Protein AF-A0A934YPL3-F1 (afdb_monomer)

Radius of gyration: 12.36 Å; Cα contacts (8 Å, |Δi|>4): 40; chains: 1; bounding box: 32×22×28 Å

pLDDT: mean 83.05, std 14.27, range [37.53, 95.19]

Solvent-accessible surface area (backbone atoms only — not comparable to full-atom values): 4515 Å² total; per-residue (Å²): 136,84,73,92,61,75,75,63,54,70,82,54,39,76,60,49,42,51,53,48,31,72,76,36,78,71,50,49,73,78,43,56,50,83,50,93,94,35,59,69,58,29,43,50,41,44,19,68,58,69,74,47,50,62,66,57,47,51,49,53,54,51,51,50,49,52,54,52,55,50,59,66,71,74,108

Foldseek 3Di:
DDDPPLVPCPPCLVVLLVVVCVVQVLDDPVLSDDDVVCVVVSLVSVCVSVVHDSVVSVVVSVVSVVVVVVVVVVD

Sequence (75 aa):
MSTPTEDKLKGNWNELKGKLKQKYGELTDDDLTYAEGKEDELYGKMQQKLGKTKDQVRDIVEDMRSAFNKEKQAH

Nearest PDB structures (foldseek):
  1ryk-assembly1_A  TM=6.083E-01  e=5.613E-03  Escherichia coli
  1yww-assembly1_A  TM=6.732E-01  e=2.986E-02  Pseudomonas aeruginosa
  8hbf-assembly1_B  TM=5.173E-01  e=9.444E+00  Homo sapiens

Mean predicted aligned error: 5.99 Å

Secondary structure (DSSP, 8-state):
---TTSGGGTTTHHHHHHHHHHH-TT--TTTT---TT-HHHHHHHHHHHHT--HHHHHHHHHHHHHHHHHHHH--

Structure (mmCIF, N/CA/C/O backbone):
data_AF-A0A934YPL3-F1
#
_entry.id   AF-A0A934YPL3-F1
#
loop_
_atom_site.group_PDB
_atom_site.id
_atom_site.type_sym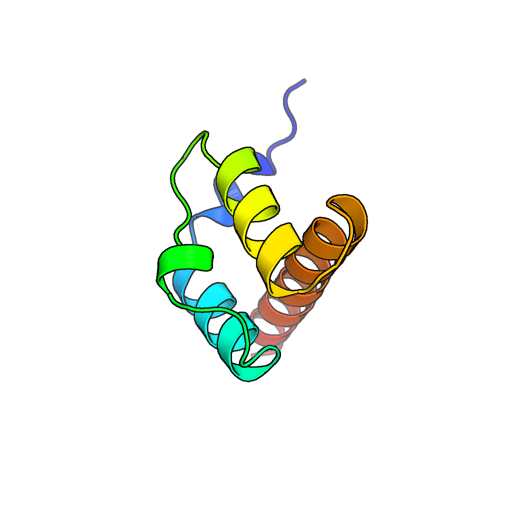bol
_atom_site.label_atom_id
_atom_site.label_alt_id
_atom_site.label_comp_id
_atom_site.label_asym_id
_atom_site.label_entity_id
_atom_site.label_seq_id
_atom_site.pdbx_PDB_ins_code
_atom_site.Cartn_x
_atom_site.Cartn_y
_atom_site.Cartn_z
_atom_site.occupancy
_atom_site.B_iso_or_equiv
_atom_site.auth_seq_id
_atom_site.auth_comp_id
_atom_site.auth_asym_id
_atom_site.auth_atom_id
_atom_site.pdbx_PDB_model_num
ATOM 1 N N . MET A 1 1 ? 14.445 12.557 15.018 1.00 37.53 1 MET A N 1
ATOM 2 C CA . MET A 1 1 ? 15.114 11.846 13.910 1.00 37.53 1 MET A CA 1
ATOM 3 C C . MET A 1 1 ? 14.014 11.332 13.003 1.00 37.53 1 MET A C 1
ATOM 5 O O . MET A 1 1 ? 13.369 10.359 13.365 1.00 37.53 1 MET A O 1
ATOM 9 N N . SER A 1 2 ? 13.717 12.042 11.918 1.00 41.25 2 SER A N 1
ATOM 10 C CA . SER A 1 2 ? 12.663 11.640 10.982 1.00 41.25 2 SER A CA 1
ATOM 11 C C . SER A 1 2 ? 13.255 10.647 9.988 1.00 41.25 2 SER A C 1
ATOM 13 O O . SER A 1 2 ? 14.294 10.910 9.384 1.00 41.25 2 SER A O 1
ATOM 15 N N . THR A 1 3 ? 12.656 9.468 9.894 1.00 40.75 3 THR A N 1
ATOM 16 C CA . THR A 1 3 ? 13.110 8.376 9.034 1.00 40.75 3 THR A CA 1
ATOM 17 C C . THR A 1 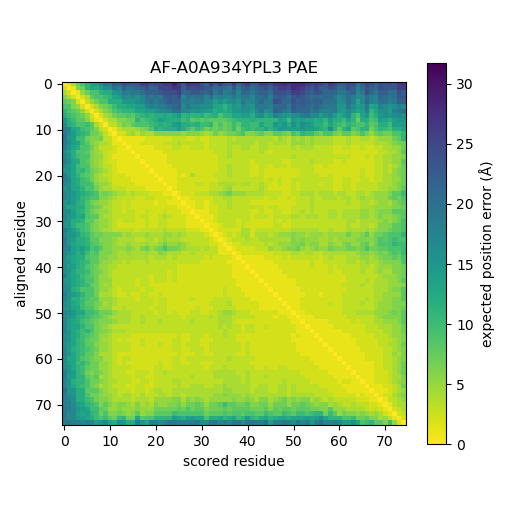3 ? 13.014 8.769 7.551 1.00 40.75 3 THR A C 1
ATOM 19 O O . THR A 1 3 ? 11.954 9.219 7.126 1.00 40.75 3 THR A O 1
ATOM 22 N N . PRO A 1 4 ? 14.064 8.582 6.726 1.00 54.72 4 PRO A N 1
ATOM 23 C CA . PRO A 1 4 ? 14.107 9.004 5.314 1.00 54.72 4 PRO A CA 1
ATOM 24 C C . PRO A 1 4 ? 13.262 8.130 4.355 1.00 54.72 4 PRO A C 1
ATOM 26 O O . PRO A 1 4 ? 13.622 7.927 3.193 1.00 54.72 4 PRO A O 1
ATOM 29 N N . THR A 1 5 ? 12.158 7.557 4.830 1.00 53.81 5 THR A N 1
ATOM 30 C CA . THR A 1 5 ? 11.371 6.544 4.107 1.00 53.81 5 THR A CA 1
ATOM 31 C C . THR A 1 5 ? 10.069 7.074 3.505 1.00 53.81 5 THR A C 1
ATOM 33 O O . THR A 1 5 ? 9.592 6.468 2.541 1.00 53.81 5 THR A O 1
ATOM 36 N N . GLU A 1 6 ? 9.537 8.192 4.011 1.00 52.03 6 GLU A N 1
ATOM 37 C CA . GLU A 1 6 ? 8.268 8.796 3.559 1.00 52.03 6 GLU A CA 1
ATOM 38 C C . GLU A 1 6 ? 8.350 9.325 2.114 1.00 52.03 6 GLU A C 1
ATOM 40 O O . GLU A 1 6 ? 7.448 9.089 1.314 1.00 52.03 6 GLU A O 1
ATOM 45 N N . ASP A 1 7 ? 9.487 9.891 1.701 1.00 53.97 7 ASP A N 1
ATOM 46 C CA . ASP A 1 7 ? 9.645 10.490 0.362 1.00 53.97 7 ASP A CA 1
ATOM 47 C C . ASP A 1 7 ? 9.709 9.449 -0.782 1.00 53.97 7 ASP A C 1
ATOM 49 O O . ASP A 1 7 ? 9.397 9.706 -1.946 1.00 53.97 7 ASP A O 1
ATOM 53 N N . LYS A 1 8 ? 10.068 8.200 -0.458 1.00 56.31 8 LYS A N 1
ATOM 54 C CA . LYS A 1 8 ? 10.355 7.163 -1.464 1.00 56.31 8 LYS A CA 1
ATOM 55 C C . LYS A 1 8 ? 9.118 6.452 -2.015 1.00 56.31 8 LYS A C 1
ATOM 57 O O . LYS A 1 8 ? 9.273 5.593 -2.885 1.00 56.31 8 LYS A O 1
ATOM 62 N N . LEU A 1 9 ? 7.923 6.700 -1.481 1.00 65.31 9 LEU A N 1
ATOM 63 C CA . LEU A 1 9 ? 6.705 6.043 -1.972 1.00 65.31 9 LEU A CA 1
ATOM 64 C C . LEU A 1 9 ? 6.281 6.636 -3.325 1.00 65.31 9 LEU A C 1
ATOM 66 O O . LEU A 1 9 ? 5.845 5.913 -4.217 1.00 65.31 9 LEU A O 1
ATOM 70 N N . LYS A 1 10 ? 6.541 7.934 -3.514 1.00 66.62 10 LYS A N 1
ATOM 71 C CA . LYS A 1 10 ? 6.121 8.727 -4.672 1.00 66.62 10 LYS A CA 1
ATOM 72 C C . LYS A 1 10 ? 6.773 8.300 -5.992 1.00 66.62 10 LYS A C 1
ATOM 74 O O . LYS A 1 10 ? 6.109 8.288 -7.024 1.00 66.62 10 LYS A O 1
ATOM 79 N N . GLY A 1 11 ? 8.052 7.913 -5.961 1.00 68.81 11 GLY A N 1
ATOM 80 C CA . GLY A 1 11 ? 8.847 7.680 -7.175 1.00 68.81 11 GLY A CA 1
ATOM 81 C C . GLY A 1 11 ? 8.351 6.533 -8.063 1.00 68.81 11 GLY A C 1
ATOM 82 O O . GLY A 1 11 ? 8.355 6.670 -9.280 1.00 68.81 11 GLY A O 1
ATOM 83 N N . ASN A 1 12 ? 7.880 5.431 -7.468 1.00 79.12 12 ASN A N 1
ATOM 84 C CA . ASN A 1 12 ? 7.476 4.223 -8.207 1.00 79.12 12 ASN A CA 1
ATOM 85 C C . ASN A 1 12 ? 5.989 3.860 -8.007 1.00 79.12 12 ASN A C 1
ATOM 87 O O . ASN A 1 12 ? 5.559 2.777 -8.404 1.00 79.12 12 ASN A O 1
ATOM 91 N N . TRP A 1 13 ? 5.184 4.733 -7.384 1.00 85.69 13 TRP A N 1
ATOM 92 C CA . TRP A 1 13 ? 3.788 4.415 -7.055 1.00 85.69 13 TRP A CA 1
ATOM 93 C C . TRP A 1 13 ? 2.934 4.107 -8.291 1.00 85.69 13 TRP A C 1
ATOM 95 O O . TRP A 1 13 ? 2.119 3.190 -8.260 1.00 85.69 13 TRP A O 1
ATOM 105 N N . ASN A 1 14 ? 3.142 4.829 -9.398 1.00 86.00 14 ASN A N 1
ATOM 106 C CA . ASN A 1 14 ? 2.384 4.622 -10.638 1.00 86.00 14 ASN A CA 1
ATOM 107 C C . ASN A 1 14 ? 2.577 3.218 -11.238 1.00 86.00 14 ASN A C 1
ATOM 109 O O . ASN A 1 14 ? 1.629 2.638 -11.765 1.00 86.00 14 ASN A O 1
ATOM 113 N N . GLU A 1 15 ? 3.778 2.653 -11.132 1.00 88.00 15 GLU A N 1
ATOM 114 C CA . GLU A 1 15 ? 4.054 1.282 -11.572 1.00 88.00 15 GLU A CA 1
ATOM 115 C C . GLU A 1 15 ? 3.511 0.270 -10.555 1.00 88.00 15 GLU A C 1
ATOM 117 O O . GLU A 1 15 ? 2.873 -0.721 -10.923 1.00 88.00 15 GLU A O 1
ATOM 122 N N . LEU A 1 16 ? 3.692 0.562 -9.262 1.00 89.50 16 LEU A N 1
ATOM 123 C CA . LEU A 1 16 ? 3.210 -0.274 -8.168 1.00 89.50 16 LEU A CA 1
ATOM 124 C C . LEU A 1 16 ? 1.688 -0.447 -8.202 1.00 89.50 16 LEU A C 1
ATOM 126 O O . LEU A 1 16 ? 1.200 -1.571 -8.077 1.00 89.50 16 LEU A O 1
ATOM 130 N N . LYS A 1 17 ? 0.935 0.639 -8.432 1.00 90.12 17 LYS A N 1
ATOM 131 C CA . LYS A 1 17 ? -0.526 0.577 -8.568 1.00 90.12 17 LYS A CA 1
ATOM 132 C C . LYS A 1 17 ? -0.945 -0.294 -9.750 1.00 90.12 17 LYS A C 1
ATOM 134 O O . LYS A 1 17 ? -1.922 -1.024 -9.642 1.00 90.12 17 LYS A O 1
ATOM 139 N N . GLY A 1 18 ? -0.186 -0.282 -10.849 1.00 91.12 18 GLY A N 1
ATOM 140 C CA . GLY A 1 18 ? -0.419 -1.166 -11.991 1.00 91.12 18 GLY A CA 1
ATOM 141 C C . GLY A 1 18 ? -0.343 -2.638 -11.585 1.00 91.12 18 GLY A C 1
ATOM 142 O O . GLY A 1 18 ? -1.293 -3.387 -11.812 1.00 91.12 18 GLY A O 1
ATOM 143 N N . LYS A 1 19 ? 0.735 -3.026 -10.891 1.00 90.81 19 LYS A N 1
ATOM 144 C CA . LYS A 1 19 ? 0.907 -4.393 -10.369 1.00 90.81 19 LYS A CA 1
ATOM 145 C C . LYS A 1 19 ? -0.161 -4.766 -9.336 1.00 90.81 19 LYS A C 1
ATOM 147 O O . LYS A 1 19 ? -0.667 -5.887 -9.355 1.00 90.81 19 LYS A O 1
ATOM 152 N N . LEU A 1 20 ? -0.543 -3.833 -8.462 1.00 92.19 20 LEU A N 1
ATOM 153 C CA . LEU A 1 20 ? -1.619 -4.043 -7.490 1.00 92.19 20 LEU A CA 1
ATOM 154 C C . LEU A 1 20 ? -2.957 -4.324 -8.179 1.00 92.19 20 LEU A C 1
ATOM 156 O O . LEU A 1 20 ? -3.612 -5.282 -7.794 1.00 92.19 20 LEU A O 1
ATOM 160 N N . LYS A 1 21 ? -3.326 -3.582 -9.230 1.00 92.44 21 LYS A N 1
ATOM 161 C CA . LYS A 1 21 ? -4.549 -3.849 -10.018 1.00 92.44 21 LYS A CA 1
ATOM 162 C C . LYS A 1 21 ? -4.501 -5.198 -10.724 1.00 92.44 21 LYS A C 1
ATOM 164 O O . LYS A 1 21 ? -5.512 -5.881 -10.816 1.00 92.44 21 LYS A O 1
ATOM 169 N N . GLN A 1 22 ? -3.331 -5.584 -11.232 1.00 92.00 22 GLN A N 1
ATOM 170 C CA . GLN A 1 22 ? -3.158 -6.887 -11.878 1.00 92.00 22 GLN A CA 1
ATOM 171 C C . GLN A 1 22 ? -3.303 -8.046 -10.885 1.00 92.00 22 GLN A C 1
ATOM 173 O O . GLN A 1 22 ? -3.897 -9.064 -11.227 1.00 92.00 22 GLN A O 1
ATOM 178 N N . LYS A 1 23 ? -2.780 -7.898 -9.660 1.00 91.12 23 LYS A N 1
ATOM 179 C CA . LYS A 1 23 ? -2.887 -8.917 -8.602 1.00 91.12 23 LYS A CA 1
ATOM 180 C C . LYS A 1 23 ? -4.267 -8.926 -7.937 1.00 91.12 23 LYS A C 1
ATOM 182 O O . LYS A 1 23 ? -4.759 -9.991 -7.578 1.00 91.12 23 LYS A O 1
ATOM 187 N N . TYR A 1 24 ? -4.883 -7.757 -7.789 1.00 92.12 24 TYR A N 1
ATOM 188 C CA . TYR A 1 24 ? -6.175 -7.549 -7.145 1.00 92.12 24 TYR A CA 1
ATOM 189 C C . TYR A 1 24 ? -7.122 -6.829 -8.108 1.00 92.12 24 TYR A C 1
ATOM 191 O O . TYR A 1 24 ? -7.184 -5.600 -8.132 1.00 92.12 24 TYR A O 1
ATOM 199 N N . GLY A 1 25 ? -7.894 -7.600 -8.878 1.00 92.31 25 GLY A N 1
ATOM 200 C CA . GLY A 1 25 ? -8.855 -7.056 -9.848 1.00 92.31 25 GLY A CA 1
ATOM 201 C C . GLY A 1 25 ? -9.989 -6.224 -9.230 1.00 92.31 25 GLY A C 1
ATOM 202 O O . GLY A 1 25 ? -10.702 -5.533 -9.949 1.00 92.31 25 GLY A O 1
ATOM 203 N N . GLU A 1 26 ? -10.145 -6.269 -7.905 1.00 92.06 26 GLU A N 1
ATOM 204 C CA . GLU A 1 26 ? -11.092 -5.450 -7.138 1.00 92.06 26 GLU A CA 1
ATOM 205 C C . GLU A 1 26 ? -10.631 -3.989 -6.993 1.00 92.06 26 GLU A C 1
ATOM 207 O O . GLU A 1 26 ? -11.454 -3.094 -6.789 1.00 92.06 26 GLU A O 1
ATOM 212 N N . LEU A 1 27 ? -9.319 -3.738 -7.094 1.00 93.00 27 LEU A N 1
ATOM 213 C CA . LEU A 1 27 ? -8.732 -2.408 -6.963 1.00 93.00 27 LEU A CA 1
ATOM 214 C C . LEU A 1 27 ? -8.816 -1.655 -8.291 1.00 93.00 27 LEU A C 1
ATOM 216 O O . LEU A 1 27 ? -8.426 -2.161 -9.346 1.00 93.00 27 LEU A O 1
ATOM 220 N N . THR A 1 28 ? -9.267 -0.403 -8.237 1.00 91.56 28 THR A N 1
ATOM 221 C CA . THR A 1 28 ? -9.314 0.483 -9.406 1.00 91.56 28 THR A CA 1
ATOM 222 C C . THR A 1 28 ? -8.230 1.557 -9.352 1.00 91.56 28 THR A C 1
ATOM 224 O O . THR A 1 28 ? -7.501 1.686 -8.373 1.00 91.56 28 THR A O 1
ATOM 227 N N . ASP A 1 29 ? -8.087 2.337 -10.427 1.00 90.62 29 ASP A N 1
ATOM 228 C CA . ASP A 1 29 ? -7.118 3.443 -10.432 1.00 90.62 29 ASP A CA 1
ATOM 229 C C . ASP A 1 29 ? -7.445 4.512 -9.373 1.00 90.62 29 ASP A C 1
ATOM 231 O O . ASP A 1 29 ? -6.538 5.030 -8.725 1.00 90.62 29 ASP A O 1
ATOM 235 N N . ASP A 1 30 ? -8.736 4.777 -9.143 1.00 90.31 30 ASP A N 1
ATOM 236 C CA . ASP A 1 30 ? -9.210 5.744 -8.144 1.00 90.31 30 ASP A CA 1
ATOM 237 C C . ASP A 1 30 ? -8.881 5.302 -6.709 1.00 90.31 30 ASP A C 1
ATOM 239 O O . ASP A 1 30 ? -8.443 6.102 -5.877 1.00 90.31 30 ASP A O 1
ATOM 243 N N . ASP A 1 31 ? -9.022 4.001 -6.440 1.00 89.75 31 ASP A N 1
ATOM 244 C CA . ASP A 1 31 ? -8.713 3.409 -5.134 1.00 89.75 31 ASP A CA 1
ATOM 245 C C . ASP A 1 31 ? -7.222 3.436 -4.823 1.00 89.75 31 ASP A C 1
ATOM 247 O O . ASP A 1 31 ? -6.837 3.455 -3.661 1.00 89.75 31 ASP A O 1
ATOM 251 N N . LEU A 1 32 ? -6.393 3.427 -5.867 1.00 90.81 32 LEU A N 1
ATOM 252 C CA . LEU A 1 32 ? -4.938 3.444 -5.784 1.00 90.81 32 LEU A CA 1
ATOM 253 C C . LEU A 1 32 ? -4.353 4.826 -6.060 1.00 90.81 32 LEU A C 1
ATOM 255 O O . LEU A 1 32 ? -3.151 4.956 -6.299 1.00 90.81 32 LEU A O 1
ATOM 259 N N . THR A 1 33 ? -5.180 5.867 -6.070 1.00 89.00 33 THR A N 1
ATOM 260 C CA . THR A 1 33 ? -4.702 7.230 -6.261 1.00 89.00 33 THR A CA 1
ATOM 261 C C . THR A 1 33 ? -3.998 7.691 -4.988 1.00 89.00 33 THR A C 1
ATOM 263 O O . THR A 1 33 ? -4.629 7.933 -3.963 1.00 89.00 33 THR A O 1
ATOM 266 N N . TYR A 1 34 ? -2.670 7.797 -5.054 1.00 85.44 34 TYR A N 1
ATOM 267 C CA . TYR A 1 34 ? -1.861 8.348 -3.971 1.00 85.44 34 TYR A CA 1
ATOM 268 C C . TYR A 1 34 ? -1.780 9.865 -4.105 1.00 85.44 34 TYR A C 1
ATOM 270 O O . TYR A 1 34 ? -1.392 10.387 -5.152 1.00 85.44 34 TYR A O 1
ATOM 278 N N . ALA A 1 35 ? -2.092 10.559 -3.016 1.00 84.31 35 ALA A N 1
ATOM 279 C CA . ALA A 1 35 ? -1.789 11.969 -2.841 1.00 84.31 35 ALA A CA 1
ATOM 280 C C . ALA A 1 35 ? -0.979 12.142 -1.552 1.00 84.31 35 ALA A C 1
ATOM 282 O O . ALA A 1 35 ? -1.216 11.446 -0.562 1.00 84.31 35 ALA A O 1
ATOM 283 N N . GLU A 1 36 ? -0.013 13.059 -1.571 1.00 80.31 36 GLU A N 1
ATOM 284 C CA . GLU A 1 36 ? 0.793 13.376 -0.389 1.00 80.31 36 GLU A CA 1
ATOM 285 C C . GLU A 1 36 ? -0.102 13.760 0.792 1.00 80.31 36 GLU A C 1
ATOM 287 O O . GLU A 1 36 ? -1.045 14.539 0.645 1.00 80.31 36 GLU A O 1
ATOM 292 N N . GLY A 1 37 ? 0.171 13.1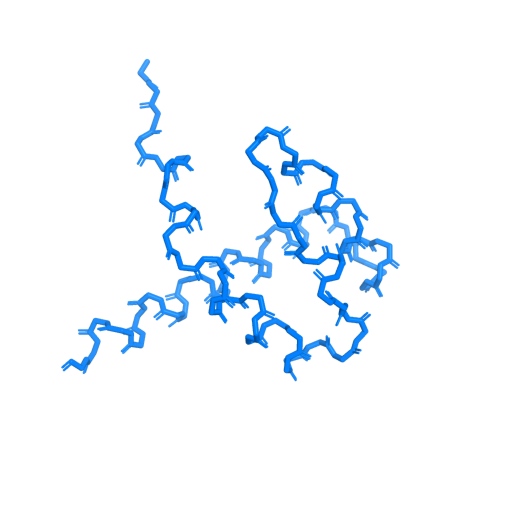71 1.958 1.00 81.56 37 GLY A N 1
ATOM 293 C CA . GLY A 1 37 ? -0.634 13.362 3.166 1.00 81.56 37 GLY A CA 1
ATOM 294 C C . GLY A 1 37 ? -1.996 12.652 3.162 1.00 81.56 37 GLY A C 1
ATOM 295 O O . GLY A 1 37 ? -2.714 12.731 4.155 1.00 81.56 37 GLY A O 1
ATOM 296 N N . LYS A 1 38 ? -2.360 11.933 2.089 1.00 87.50 38 LYS A N 1
ATOM 297 C CA . LYS A 1 38 ? -3.607 11.148 1.977 1.00 87.50 38 LYS A CA 1
ATOM 298 C C . LYS A 1 38 ? -3.394 9.633 2.031 1.00 87.50 38 LYS A C 1
ATOM 300 O O . LYS A 1 38 ? -4.230 8.863 1.562 1.00 87.50 38 LYS A O 1
ATOM 305 N N . GLU A 1 39 ? -2.298 9.184 2.629 1.00 84.38 39 GLU A N 1
ATOM 306 C CA . GLU A 1 39 ? -2.012 7.755 2.820 1.00 84.38 39 GLU A CA 1
ATOM 307 C C . GLU A 1 39 ? -3.142 7.029 3.548 1.00 84.38 39 GLU A C 1
ATOM 309 O O . GLU A 1 39 ? -3.538 5.933 3.164 1.00 84.38 39 GLU A O 1
ATOM 314 N N . ASP A 1 40 ? -3.711 7.669 4.563 1.00 87.69 40 ASP A N 1
ATOM 315 C CA . ASP A 1 40 ? -4.774 7.079 5.367 1.00 87.69 40 ASP A CA 1
ATOM 316 C C . ASP A 1 40 ? -6.069 6.860 4.554 1.00 87.69 40 ASP A C 1
ATOM 318 O O . ASP A 1 40 ? -6.731 5.830 4.699 1.00 87.69 40 ASP A O 1
ATOM 322 N N . GLU A 1 41 ? -6.378 7.781 3.630 1.00 90.31 41 GLU A N 1
ATOM 323 C CA . GLU A 1 41 ? -7.506 7.680 2.691 1.00 90.31 41 GLU A CA 1
ATOM 324 C C . GLU A 1 41 ? -7.271 6.554 1.675 1.00 90.31 41 GLU A C 1
ATOM 326 O O . GLU A 1 41 ? -8.157 5.728 1.455 1.00 90.31 41 GLU A O 1
ATOM 331 N N . LEU A 1 42 ? -6.057 6.468 1.120 1.00 90.38 42 LEU A N 1
ATOM 332 C CA . LEU A 1 42 ? -5.639 5.392 0.219 1.00 90.38 42 LEU A CA 1
ATOM 333 C C . LEU A 1 42 ? -5.810 4.015 0.878 1.00 90.38 42 LEU A C 1
ATOM 335 O O . LEU A 1 42 ? -6.467 3.129 0.325 1.00 90.38 42 LEU A O 1
ATOM 339 N N . TYR A 1 43 ? -5.255 3.839 2.081 1.00 90.81 43 TYR A N 1
ATOM 340 C CA . TYR A 1 43 ? -5.383 2.583 2.815 1.00 90.81 43 TYR A CA 1
ATOM 341 C C . TYR A 1 43 ? -6.841 2.283 3.168 1.00 90.81 43 TYR A C 1
ATOM 343 O O . TYR A 1 43 ? -7.254 1.129 3.091 1.00 90.81 43 TYR A O 1
ATOM 351 N N . GLY A 1 44 ? -7.641 3.304 3.492 1.00 92.56 44 GLY A N 1
ATOM 352 C CA . GLY A 1 44 ? -9.077 3.167 3.729 1.00 92.56 44 GLY A CA 1
ATOM 353 C C . GLY A 1 44 ? -9.842 2.648 2.508 1.00 92.56 44 GLY A C 1
ATOM 354 O O . GLY A 1 44 ? -10.621 1.702 2.635 1.00 92.56 44 GLY A O 1
ATOM 355 N N . LYS A 1 45 ? -9.590 3.196 1.312 1.00 92.50 45 LYS A N 1
ATOM 356 C CA . LYS A 1 45 ? -10.213 2.712 0.067 1.00 92.50 45 LYS A CA 1
ATOM 357 C C . LYS A 1 45 ? -9.838 1.257 -0.215 1.00 92.50 45 LYS A C 1
ATOM 359 O O . LYS A 1 45 ? -10.715 0.419 -0.420 1.00 92.50 45 LYS A O 1
ATOM 364 N N . MET A 1 46 ? -8.547 0.931 -0.140 1.00 93.06 46 MET A N 1
ATOM 365 C CA . MET A 1 46 ? -8.062 -0.444 -0.300 1.00 93.06 46 MET A CA 1
ATOM 366 C C . MET A 1 46 ? -8.670 -1.402 0.735 1.00 93.06 46 MET A C 1
ATOM 368 O O . MET A 1 46 ? -9.029 -2.523 0.386 1.00 93.06 46 MET A O 1
ATOM 372 N N . GLN A 1 47 ? -8.826 -0.964 1.989 1.00 94.12 47 GLN A N 1
ATOM 373 C CA . GLN A 1 47 ? -9.453 -1.741 3.060 1.00 94.12 47 GLN A CA 1
ATOM 374 C C . GLN A 1 47 ? -10.879 -2.154 2.678 1.00 94.12 47 GLN A C 1
ATOM 376 O O . GLN A 1 47 ? -11.245 -3.320 2.817 1.00 94.12 47 GLN A O 1
ATOM 381 N N . GLN A 1 48 ? -11.671 -1.202 2.175 1.00 93.31 48 GLN A N 1
ATOM 382 C CA . GLN A 1 48 ? -13.050 -1.439 1.744 1.00 93.31 48 GLN A CA 1
ATOM 383 C C . GLN A 1 48 ? -13.125 -2.359 0.523 1.00 93.31 48 GLN A C 1
ATOM 385 O O . GLN A 1 48 ? -13.988 -3.229 0.471 1.00 93.31 48 GLN A O 1
ATOM 390 N N . LYS A 1 49 ? -12.216 -2.190 -0.442 1.00 93.44 49 LYS A N 1
ATOM 391 C CA . LYS A 1 49 ? -12.202 -2.979 -1.681 1.00 93.44 49 LYS A CA 1
ATOM 392 C C . LYS A 1 49 ? -11.739 -4.414 -1.481 1.00 93.44 49 LYS A C 1
ATOM 394 O O . LYS A 1 49 ? -12.324 -5.312 -2.060 1.00 93.44 49 LYS A O 1
ATOM 399 N N . LEU A 1 50 ? -10.705 -4.618 -0.668 1.00 92.06 50 LEU A N 1
ATOM 400 C CA . LEU A 1 50 ? -10.124 -5.939 -0.419 1.00 92.06 50 LEU A CA 1
ATOM 401 C C . LEU A 1 50 ? -10.806 -6.684 0.736 1.00 92.06 50 LEU A C 1
ATOM 403 O O . LEU A 1 50 ? -10.475 -7.842 0.986 1.00 92.06 50 LEU A O 1
ATOM 407 N N . GLY A 1 51 ? -11.674 -6.011 1.504 1.00 94.31 51 GLY A N 1
ATOM 408 C CA . GLY A 1 51 ? -12.269 -6.565 2.724 1.00 94.31 51 GLY A CA 1
ATOM 409 C C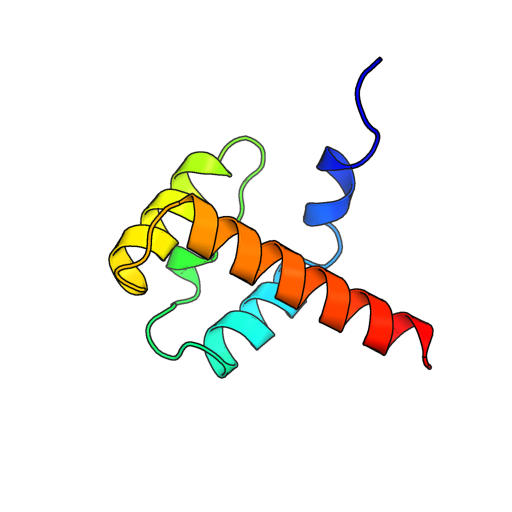 . GLY A 1 51 ? -11.229 -6.948 3.786 1.00 94.31 51 GLY A C 1
ATOM 410 O O . GLY A 1 51 ? -11.441 -7.880 4.558 1.00 94.31 51 GLY A O 1
ATOM 411 N N . LYS A 1 52 ? -10.074 -6.276 3.791 1.00 94.00 52 LYS A N 1
ATOM 412 C CA . LYS A 1 52 ? -8.925 -6.565 4.669 1.00 94.00 52 LYS A CA 1
ATOM 413 C C . LYS A 1 52 ? -8.830 -5.554 5.799 1.00 94.00 52 LYS A C 1
ATOM 415 O O . LYS A 1 52 ? -9.552 -4.570 5.799 1.00 94.00 52 LYS A O 1
ATOM 420 N N . THR A 1 53 ? -7.949 -5.770 6.769 1.00 95.19 53 THR A N 1
ATOM 421 C CA . THR A 1 53 ? -7.625 -4.735 7.766 1.00 95.19 53 THR A CA 1
ATOM 422 C C . THR A 1 53 ? -6.591 -3.750 7.219 1.00 95.19 53 THR A C 1
ATOM 424 O O . THR A 1 53 ? -5.841 -4.076 6.298 1.00 95.19 53 THR A 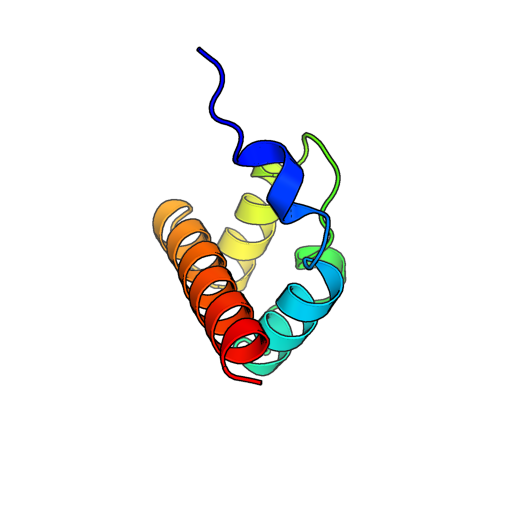O 1
ATOM 427 N N . LYS A 1 54 ? -6.512 -2.547 7.804 1.00 89.44 54 LYS A N 1
ATOM 428 C CA . LYS A 1 54 ? -5.480 -1.547 7.473 1.00 89.44 54 LYS A CA 1
ATOM 429 C C . LYS A 1 54 ? -4.059 -2.124 7.512 1.00 89.44 54 LYS A C 1
ATOM 431 O O . LYS A 1 54 ? -3.288 -1.865 6.594 1.00 89.44 54 LYS A O 1
ATOM 436 N N . ASP A 1 55 ? -3.744 -2.936 8.522 1.00 91.62 55 ASP A N 1
ATOM 437 C CA . ASP A 1 55 ? -2.452 -3.626 8.641 1.00 91.62 55 ASP A CA 1
ATOM 438 C C . ASP A 1 55 ? -2.180 -4.532 7.441 1.00 91.62 55 ASP A C 1
ATOM 440 O O . ASP A 1 55 ? -1.156 -4.396 6.786 1.00 91.62 55 ASP A O 1
ATOM 444 N N . GLN A 1 56 ? -3.139 -5.386 7.073 1.00 93.69 56 GLN A N 1
ATOM 445 C CA . GLN A 1 56 ? -2.982 -6.274 5.920 1.00 93.69 56 GLN A CA 1
ATOM 446 C C . GLN A 1 56 ? -2.806 -5.506 4.611 1.00 93.69 56 GLN A C 1
ATOM 448 O O . GLN A 1 56 ? -2.041 -5.923 3.747 1.00 93.69 56 GLN A O 1
ATOM 453 N N . VAL A 1 57 ? -3.534 -4.403 4.438 1.00 92.69 57 VAL A N 1
ATOM 454 C CA . VAL A 1 57 ? -3.378 -3.541 3.264 1.00 92.69 57 VAL A CA 1
ATOM 455 C C . VAL A 1 57 ? -1.974 -2.937 3.231 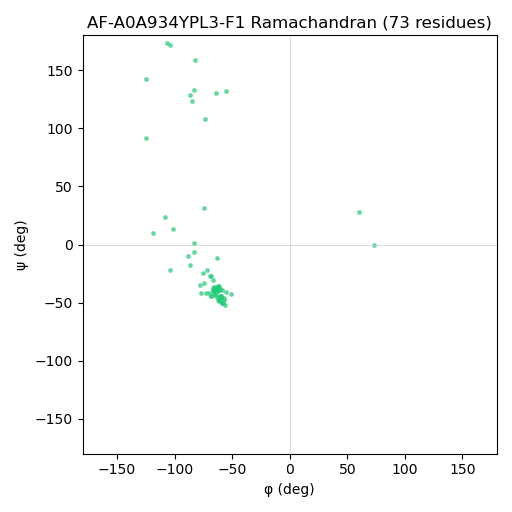1.00 92.69 57 VAL A C 1
ATOM 457 O O . VAL A 1 57 ? -1.333 -2.943 2.181 1.00 92.69 57 VAL A O 1
ATOM 460 N N . ARG A 1 58 ? -1.486 -2.441 4.371 1.00 90.19 58 ARG A N 1
ATOM 461 C CA . ARG A 1 58 ? -0.136 -1.891 4.497 1.00 90.19 58 ARG A CA 1
ATOM 462 C C . ARG A 1 58 ? 0.923 -2.940 4.163 1.00 90.19 58 ARG A C 1
ATOM 464 O O . ARG A 1 58 ? 1.805 -2.650 3.360 1.00 90.19 58 ARG A O 1
ATOM 471 N N . ASP A 1 59 ? 0.779 -4.153 4.692 1.00 92.69 59 ASP A N 1
ATOM 472 C CA . ASP A 1 59 ? 1.632 -5.304 4.380 1.00 92.69 59 ASP A CA 1
ATOM 473 C C . ASP A 1 59 ? 1.639 -5.611 2.879 1.00 92.69 59 ASP A C 1
ATOM 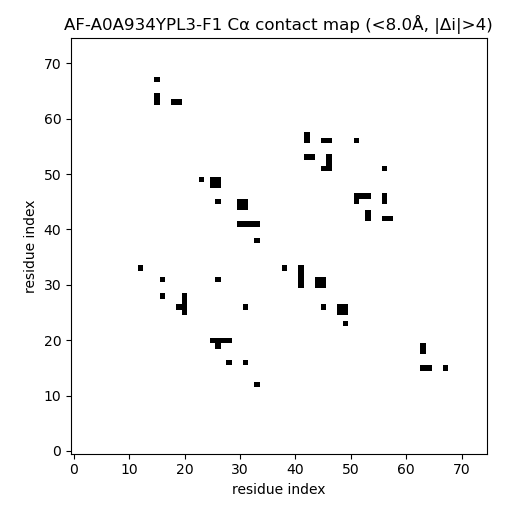475 O O . ASP A 1 59 ? 2.694 -5.757 2.277 1.00 92.69 59 ASP A O 1
ATOM 479 N N . ILE A 1 60 ? 0.469 -5.632 2.232 1.00 91.56 60 ILE A N 1
ATOM 480 C CA . ILE A 1 60 ? 0.357 -5.868 0.784 1.00 91.56 60 ILE A CA 1
ATOM 481 C C . ILE A 1 60 ? 1.112 -4.802 -0.016 1.00 91.56 60 ILE A C 1
ATOM 483 O O . ILE A 1 60 ? 1.791 -5.125 -0.994 1.00 91.56 60 ILE A O 1
ATOM 487 N N . VAL A 1 61 ? 0.964 -3.533 0.365 1.00 89.06 61 VAL A N 1
ATOM 488 C CA . VAL A 1 61 ? 1.641 -2.417 -0.302 1.00 89.06 61 VAL A CA 1
ATOM 489 C C . VAL A 1 61 ? 3.154 -2.5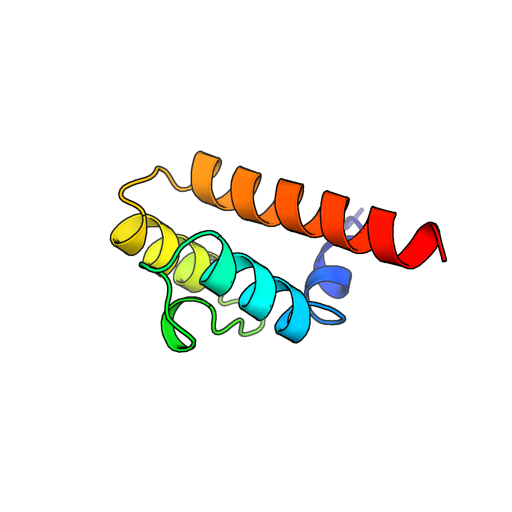04 -0.097 1.00 89.06 61 VAL A C 1
ATOM 491 O O . VAL A 1 61 ? 3.910 -2.313 -1.051 1.00 89.06 61 VAL A O 1
ATOM 494 N N . GLU A 1 62 ? 3.600 -2.819 1.117 1.00 89.00 62 GLU A N 1
ATOM 495 C CA . GLU A 1 62 ? 5.016 -2.949 1.460 1.00 89.00 62 GLU A CA 1
ATOM 496 C C . GLU A 1 62 ? 5.672 -4.166 0.789 1.00 89.00 62 GLU A C 1
ATOM 498 O O . GLU A 1 62 ? 6.734 -4.022 0.178 1.00 89.00 62 GLU A O 1
ATOM 503 N N . ASP A 1 63 ? 5.011 -5.325 0.800 1.00 91.31 63 ASP A N 1
ATOM 504 C CA . ASP A 1 63 ? 5.432 -6.550 0.111 1.00 91.31 63 ASP A CA 1
ATOM 505 C C . ASP A 1 63 ? 5.578 -6.306 -1.392 1.00 91.31 63 ASP A C 1
ATOM 507 O O . ASP A 1 63 ? 6.636 -6.556 -1.976 1.00 91.31 63 ASP A O 1
ATOM 511 N N . MET A 1 64 ? 4.555 -5.711 -2.016 1.00 89.44 64 MET A N 1
ATOM 512 C CA . MET A 1 64 ? 4.596 -5.400 -3.441 1.00 89.44 64 MET A CA 1
ATOM 513 C C . MET A 1 64 ? 5.723 -4.415 -3.760 1.00 89.44 64 MET A C 1
ATOM 515 O O . MET A 1 64 ? 6.409 -4.558 -4.772 1.00 89.44 64 MET A O 1
ATOM 519 N N . ARG A 1 65 ? 5.935 -3.411 -2.902 1.00 85.81 65 ARG A N 1
ATOM 520 C CA . ARG A 1 65 ? 7.008 -2.426 -3.070 1.00 85.81 65 ARG A CA 1
ATOM 521 C C . ARG A 1 65 ? 8.378 -3.083 -2.964 1.00 85.81 65 ARG A C 1
ATOM 523 O O . ARG A 1 65 ? 9.260 -2.776 -3.766 1.00 85.81 65 ARG A O 1
ATOM 530 N N . SER A 1 66 ? 8.558 -3.969 -1.991 1.00 87.06 66 SER A N 1
ATOM 531 C CA . SER A 1 66 ? 9.790 -4.731 -1.798 1.00 87.06 66 SER A CA 1
ATOM 532 C C . SER A 1 66 ? 10.073 -5.624 -3.008 1.00 87.06 66 SER A C 1
ATOM 534 O O . SER A 1 66 ? 11.163 -5.559 -3.581 1.00 87.06 66 SER A O 1
ATOM 536 N N . ALA A 1 67 ? 9.065 -6.365 -3.480 1.00 88.00 67 ALA A N 1
ATOM 537 C CA . ALA A 1 67 ? 9.154 -7.191 -4.680 1.00 88.00 67 ALA A CA 1
ATOM 538 C C . ALA A 1 67 ? 9.495 -6.358 -5.928 1.00 88.00 67 ALA A C 1
ATOM 540 O O . ALA A 1 67 ? 10.403 -6.710 -6.679 1.00 88.00 67 ALA A O 1
ATOM 541 N N . PHE A 1 68 ? 8.832 -5.213 -6.112 1.00 85.62 68 PHE A N 1
ATOM 542 C CA . PHE A 1 68 ? 9.090 -4.294 -7.219 1.00 85.62 68 PHE A CA 1
ATOM 543 C C . PHE A 1 68 ? 10.522 -3.737 -7.197 1.00 85.62 68 PHE A C 1
ATOM 545 O O . PHE A 1 68 ? 11.223 -3.770 -8.208 1.00 85.62 68 PHE A O 1
ATOM 552 N N . ASN A 1 69 ? 10.991 -3.265 -6.038 1.00 83.00 69 ASN A N 1
ATOM 553 C CA . ASN A 1 69 ? 12.346 -2.732 -5.894 1.00 83.00 69 ASN A CA 1
ATOM 554 C C . ASN A 1 69 ? 13.425 -3.808 -6.068 1.00 83.00 69 ASN A C 1
ATOM 556 O O . ASN A 1 69 ? 14.529 -3.485 -6.508 1.00 83.00 69 ASN A O 1
ATOM 560 N N . LYS A 1 70 ? 13.137 -5.062 -5.702 1.00 83.50 70 LYS A N 1
ATOM 561 C CA . LYS A 1 70 ? 14.046 -6.196 -5.898 1.00 83.50 70 LYS A CA 1
ATOM 562 C C . LYS A 1 70 ? 14.173 -6.560 -7.376 1.00 83.50 70 LYS A C 1
ATOM 564 O O . LYS A 1 70 ? 15.282 -6.782 -7.842 1.00 83.50 70 LYS A O 1
ATOM 569 N N . GLU A 1 71 ? 13.063 -6.559 -8.110 1.00 79.12 71 GLU A N 1
ATOM 570 C CA . GLU A 1 71 ? 13.038 -6.827 -9.553 1.00 79.12 71 GLU A CA 1
ATOM 571 C C . GLU A 1 71 ? 13.811 -5.756 -10.342 1.00 79.12 71 GLU A C 1
ATOM 573 O O . GLU A 1 71 ? 14.601 -6.092 -11.216 1.00 79.12 71 GLU A O 1
ATOM 578 N N . LYS A 1 72 ? 13.679 -4.476 -9.963 1.00 75.62 72 LYS A N 1
ATOM 579 C CA . LYS A 1 72 ? 14.401 -3.355 -10.592 1.00 75.62 72 LYS A CA 1
ATOM 580 C C . LYS A 1 72 ? 15.910 -3.339 -10.308 1.00 75.62 72 LYS A C 1
ATOM 582 O O . LYS A 1 72 ? 16.657 -2.779 -11.094 1.00 75.62 72 LYS A O 1
ATOM 587 N N . GLN A 1 73 ? 16.353 -3.894 -9.178 1.00 69.19 73 GLN A N 1
ATOM 588 C CA . GLN A 1 73 ? 17.779 -3.986 -8.817 1.00 69.19 73 GLN A CA 1
ATOM 589 C C . GLN A 1 73 ? 18.466 -5.238 -9.375 1.00 69.19 73 GLN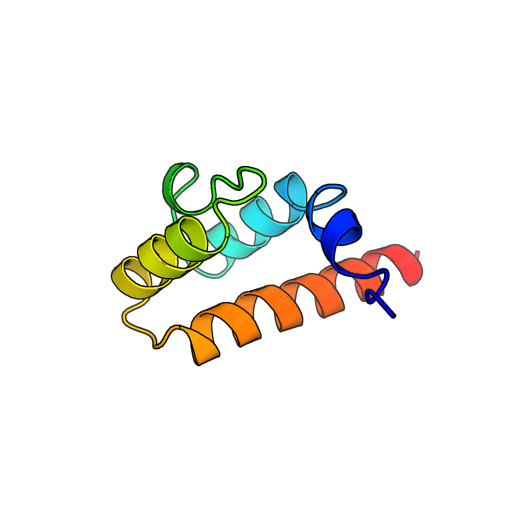 A C 1
ATOM 591 O O . GLN A 1 73 ? 19.691 -5.306 -9.383 1.00 69.19 73 GLN A O 1
ATOM 596 N N . ALA A 1 74 ? 17.691 -6.242 -9.789 1.00 69.94 74 ALA A N 1
ATOM 597 C CA . ALA A 1 74 ? 18.207 -7.488 -10.348 1.00 69.94 74 ALA A CA 1
ATOM 598 C C . ALA A 1 74 ? 18.541 -7.388 -11.850 1.00 69.94 74 ALA A C 1
ATOM 600 O O . ALA A 1 74 ? 18.944 -8.390 -12.440 1.00 69.94 74 ALA A O 1
ATOM 601 N N . HIS A 1 75 ? 18.364 -6.211 -12.454 1.00 53.03 75 HIS A N 1
ATOM 602 C CA . HIS A 1 75 ? 18.509 -5.948 -13.882 1.00 53.03 75 HIS A CA 1
ATOM 603 C C . HIS A 1 75 ? 19.337 -4.682 -14.125 1.00 53.03 75 HIS A C 1
ATOM 605 O O . HIS A 1 75 ? 19.941 -4.593 -15.219 1.00 53.03 75 HIS A O 1
#